Protein AF-A0A0A6YY01-F1 (afdb_monomer)

Structure (mmCIF, N/CA/C/O backbone):
data_AF-A0A0A6YY01-F1
#
_entry.id   AF-A0A0A6YY01-F1
#
loop_
_atom_site.group_PDB
_atom_site.id
_atom_site.type_symbol
_atom_site.label_atom_id
_atom_site.label_alt_id
_atom_site.label_comp_id
_atom_site.label_asym_id
_atom_site.label_entity_id
_atom_site.label_seq_id
_atom_site.pdbx_PDB_ins_code
_atom_site.Cartn_x
_atom_site.Cartn_y
_atom_site.Cartn_z
_atom_site.occupancy
_atom_site.B_iso_or_equiv
_atom_site.auth_seq_id
_atom_site.auth_comp_id
_atom_site.auth_asym_id
_atom_site.auth_atom_id
_atom_site.pdbx_PDB_model_num
ATOM 1 N N . MET A 1 1 ? 14.988 21.027 -34.082 1.00 39.66 1 MET A N 1
ATOM 2 C CA . MET A 1 1 ? 15.277 21.537 -32.724 1.00 39.66 1 MET A CA 1
ATOM 3 C C . MET A 1 1 ? 13.950 21.744 -32.011 1.00 39.66 1 MET A C 1
ATOM 5 O O . MET A 1 1 ? 13.289 22.741 -32.261 1.00 39.66 1 MET A O 1
ATOM 9 N N . GLY A 1 2 ? 13.481 20.738 -31.269 1.00 39.94 2 GLY A N 1
ATOM 10 C CA . GLY A 1 2 ? 12.164 20.754 -30.627 1.00 39.94 2 GLY A CA 1
ATOM 11 C C . GLY A 1 2 ? 12.288 21.072 -29.141 1.00 39.94 2 GLY A C 1
ATOM 12 O O . GLY A 1 2 ? 12.685 20.207 -28.371 1.00 39.94 2 GLY A O 1
ATOM 13 N N . ASN A 1 3 ? 11.946 22.300 -28.747 1.00 46.53 3 ASN A N 1
ATOM 14 C CA . ASN A 1 3 ? 11.810 22.690 -27.344 1.00 46.53 3 ASN A CA 1
ATOM 15 C C . ASN A 1 3 ? 10.384 22.369 -26.877 1.00 46.53 3 ASN A C 1
ATOM 17 O O . ASN A 1 3 ? 9.450 23.102 -27.199 1.00 46.53 3 ASN A O 1
ATOM 21 N N . GLY A 1 4 ?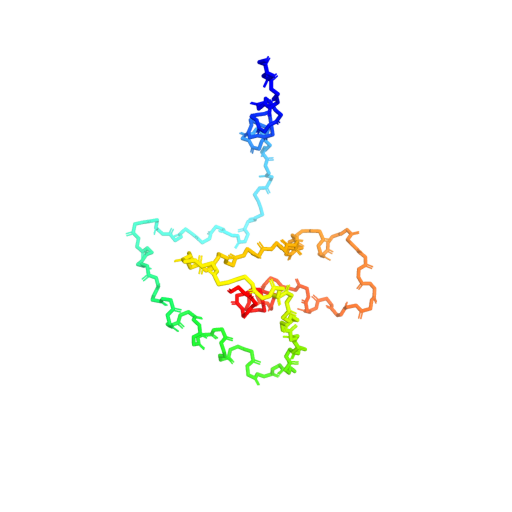 10.220 21.280 -26.124 1.00 51.22 4 GLY A N 1
ATOM 22 C CA . GLY A 1 4 ? 8.934 20.831 -25.589 1.00 51.22 4 GLY A CA 1
ATOM 23 C C . GLY A 1 4 ? 8.894 20.815 -24.059 1.00 51.22 4 GLY A C 1
ATOM 24 O O . GLY A 1 4 ? 9.627 20.071 -23.425 1.00 51.22 4 GLY A O 1
ATOM 25 N N . THR A 1 5 ? 7.989 21.632 -23.506 1.00 54.00 5 THR A N 1
ATOM 26 C CA . THR A 1 5 ? 7.202 21.399 -22.274 1.00 54.00 5 THR A CA 1
ATOM 27 C C . THR A 1 5 ? 7.935 21.158 -20.940 1.00 54.00 5 THR A C 1
ATOM 29 O O . THR A 1 5 ? 8.062 20.029 -20.485 1.00 54.00 5 THR A O 1
ATOM 32 N N . SER A 1 6 ? 8.275 22.234 -20.214 1.00 55.03 6 SER A N 1
ATOM 33 C CA . SER A 1 6 ? 8.637 22.168 -18.778 1.00 55.03 6 SER A CA 1
ATOM 34 C C . SER A 1 6 ? 8.109 23.373 -17.977 1.00 55.03 6 SER A C 1
ATOM 36 O O . SER A 1 6 ? 8.847 24.027 -17.243 1.00 55.03 6 SER A O 1
ATOM 38 N N . ARG A 1 7 ? 6.831 23.742 -18.149 1.00 55.72 7 ARG A N 1
ATOM 39 C CA . ARG A 1 7 ? 6.231 24.894 -17.432 1.00 55.72 7 ARG A CA 1
ATOM 40 C C . ARG A 1 7 ? 4.970 24.583 -16.623 1.00 55.72 7 ARG A C 1
ATOM 42 O O . ARG A 1 7 ? 4.479 25.465 -15.931 1.00 55.72 7 ARG A O 1
ATOM 49 N N . LEU A 1 8 ? 4.455 23.353 -16.672 1.00 54.53 8 LEU A N 1
ATOM 50 C CA . LEU A 1 8 ? 3.202 23.005 -15.986 1.00 54.53 8 LEU A CA 1
ATOM 51 C C . LEU A 1 8 ? 3.410 22.584 -14.520 1.00 54.53 8 LEU A C 1
ATOM 53 O O . LEU A 1 8 ? 2.532 22.815 -13.694 1.00 54.53 8 LEU A O 1
ATOM 57 N N . TYR A 1 9 ? 4.590 22.071 -14.155 1.00 53.84 9 TYR A N 1
ATOM 58 C CA . TYR A 1 9 ? 4.866 21.622 -12.783 1.00 53.84 9 TYR A CA 1
ATOM 59 C C . TYR A 1 9 ? 5.115 22.765 -11.782 1.00 53.84 9 TYR A C 1
ATOM 61 O O . TYR A 1 9 ? 4.874 22.597 -10.590 1.00 53.84 9 TYR A O 1
ATOM 69 N N . SER A 1 10 ? 5.531 23.956 -12.234 1.00 56.41 10 SER A N 1
ATOM 70 C CA . SER A 1 10 ? 5.833 25.079 -11.330 1.00 56.41 10 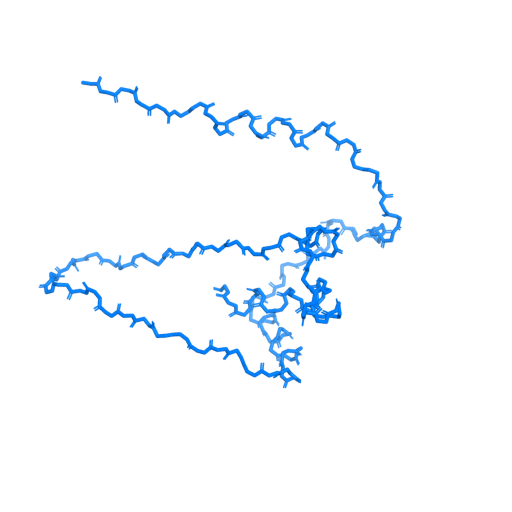SER A CA 1
ATOM 71 C C . SER A 1 10 ? 4.592 25.789 -10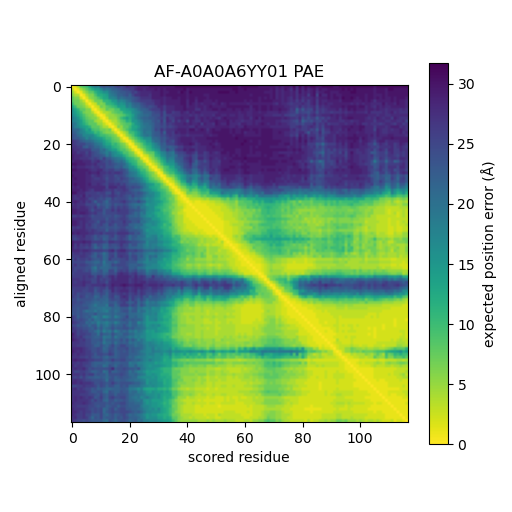.779 1.00 56.41 10 SER A C 1
ATOM 73 O O . SER A 1 10 ? 4.676 26.454 -9.749 1.00 56.41 10 SER A O 1
ATOM 75 N N . ALA A 1 11 ? 3.445 25.683 -11.458 1.00 51.81 11 ALA A N 1
ATOM 76 C CA . ALA A 1 11 ? 2.215 26.352 -11.035 1.00 51.81 11 ALA A CA 1
ATOM 77 C C . ALA A 1 11 ? 1.568 25.655 -9.827 1.00 51.81 11 ALA A C 1
ATOM 79 O O . ALA A 1 11 ? 1.124 26.334 -8.905 1.00 51.81 11 ALA A O 1
ATOM 80 N N . LEU A 1 12 ? 1.598 24.316 -9.787 1.00 51.41 12 LEU A N 1
ATOM 81 C CA . LEU A 1 12 ? 1.019 23.535 -8.688 1.00 51.41 12 LEU A CA 1
ATOM 82 C C . LEU A 1 12 ? 1.750 23.774 -7.359 1.00 51.41 12 LEU A C 1
ATOM 84 O O . LEU A 1 12 ? 1.097 23.894 -6.325 1.00 51.41 12 LEU A O 1
ATOM 88 N N . ALA A 1 13 ? 3.077 23.938 -7.398 1.00 54.28 13 ALA A N 1
ATOM 89 C CA . ALA A 1 13 ? 3.896 24.176 -6.208 1.00 54.28 13 ALA A CA 1
ATOM 90 C C . ALA A 1 13 ? 3.566 25.500 -5.491 1.00 54.28 13 ALA A C 1
ATOM 92 O O . ALA A 1 13 ? 3.684 25.583 -4.273 1.00 54.28 13 ALA A O 1
ATOM 93 N N . LYS A 1 14 ? 3.115 26.536 -6.216 1.00 45.44 14 LYS A N 1
ATOM 94 C CA . LYS A 1 14 ? 2.782 27.837 -5.608 1.00 45.44 14 LYS A CA 1
ATOM 95 C C . LYS A 1 14 ? 1.450 27.836 -4.857 1.00 45.44 14 LYS A C 1
ATOM 97 O O . LYS A 1 14 ? 1.322 28.547 -3.869 1.00 45.44 14 LYS A O 1
ATOM 102 N N . THR A 1 15 ? 0.472 27.046 -5.294 1.00 51.81 15 THR A N 1
ATOM 103 C CA . THR A 1 15 ? -0.872 27.016 -4.687 1.00 51.81 15 THR A CA 1
ATOM 104 C C . THR A 1 15 ? -0.927 26.313 -3.332 1.00 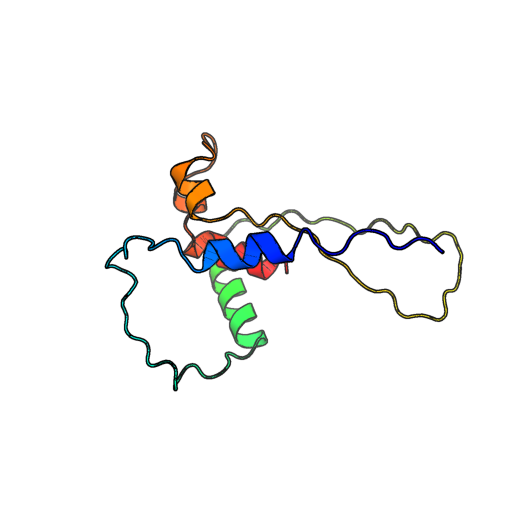51.81 15 THR A C 1
ATOM 106 O O . THR A 1 15 ? -1.768 26.660 -2.508 1.00 51.81 15 THR A O 1
ATOM 109 N N . VAL A 1 16 ? -0.018 25.371 -3.063 1.00 51.88 16 VAL A N 1
ATOM 110 C CA . VAL A 1 16 ? 0.011 24.625 -1.788 1.00 51.88 16 VAL A CA 1
ATOM 111 C C . VAL A 1 16 ? 0.457 25.496 -0.607 1.00 51.88 16 VAL A C 1
ATOM 113 O O . VAL A 1 16 ? 0.181 25.174 0.542 1.00 51.88 16 VAL A O 1
ATOM 116 N N . ASN A 1 17 ? 1.103 26.632 -0.882 1.00 47.91 17 ASN A N 1
ATOM 117 C CA . ASN A 1 17 ? 1.653 27.524 0.137 1.00 47.91 17 ASN A CA 1
ATOM 118 C C . ASN A 1 17 ? 0.650 28.565 0.669 1.00 47.91 17 ASN A C 1
ATOM 120 O O . ASN A 1 17 ? 1.022 29.378 1.514 1.00 47.91 17 ASN A O 1
ATOM 124 N N . SER A 1 18 ? -0.586 28.600 0.152 1.00 51.47 18 SER A N 1
ATOM 125 C CA . SER A 1 18 ? -1.551 29.680 0.436 1.00 51.47 18 SER A CA 1
ATOM 126 C C . SER A 1 18 ? -2.901 29.223 0.993 1.00 51.47 18 SER A C 1
ATOM 128 O O . SER A 1 18 ? -3.711 30.071 1.361 1.00 51.47 18 SER A O 1
ATOM 130 N N . SER A 1 19 ? -3.169 27.920 1.104 1.00 43.38 19 SER A N 1
ATOM 131 C CA . SER A 1 19 ? -4.374 27.437 1.783 1.00 43.38 19 SER A CA 1
ATOM 132 C C . SER A 1 19 ? -4.102 27.278 3.277 1.00 43.38 19 SER A C 1
ATOM 134 O O . SER A 1 19 ? -3.474 26.307 3.698 1.00 43.38 19 SER A O 1
ATOM 136 N N . ALA A 1 20 ? -4.584 28.230 4.076 1.00 52.47 20 ALA A N 1
ATOM 137 C CA . ALA A 1 20 ? -4.700 28.092 5.522 1.00 52.47 20 ALA A CA 1
ATOM 138 C C . ALA A 1 20 ? -5.662 26.932 5.840 1.00 52.47 20 ALA A C 1
ATOM 140 O O . ALA A 1 20 ? -6.878 27.111 5.901 1.00 52.47 20 ALA A O 1
ATOM 141 N N . ALA A 1 21 ? -5.118 25.723 5.976 1.00 45.28 21 ALA A N 1
ATOM 142 C CA . ALA A 1 21 ? -5.846 24.580 6.499 1.00 45.28 21 ALA A CA 1
ATOM 143 C C . ALA A 1 21 ? -6.109 24.831 7.989 1.00 45.28 21 ALA A C 1
ATOM 145 O O . ALA A 1 21 ? -5.175 25.043 8.765 1.00 45.28 21 ALA A O 1
ATOM 146 N N . ALA A 1 22 ? -7.387 24.861 8.367 1.00 43.91 22 ALA A N 1
ATOM 147 C CA . ALA A 1 22 ? -7.820 24.961 9.751 1.00 43.91 22 ALA A CA 1
ATOM 148 C C . ALA A 1 22 ? -7.149 23.849 10.572 1.00 43.91 22 ALA A C 1
ATOM 150 O O . ALA A 1 22 ? -7.280 22.665 10.261 1.00 43.91 22 ALA A O 1
ATOM 151 N N . GLN A 1 23 ? -6.381 24.253 11.580 1.00 38.59 23 GLN A N 1
ATOM 152 C CA . GLN A 1 23 ? -5.611 23.361 12.435 1.00 38.59 23 GLN A CA 1
ATOM 153 C C . GLN A 1 23 ? -6.577 22.509 13.268 1.00 38.59 23 GLN A C 1
ATOM 155 O O . GLN A 1 23 ? -7.284 23.025 14.132 1.00 38.59 23 GLN A O 1
ATOM 160 N N . HIS A 1 24 ? -6.619 21.205 12.992 1.00 35.75 24 HIS A N 1
ATOM 161 C CA . HIS A 1 24 ? -7.239 20.229 13.884 1.00 35.75 24 HIS A CA 1
ATOM 162 C C . HIS A 1 24 ? -6.394 20.158 15.175 1.00 35.75 24 HIS A C 1
ATOM 164 O O . HIS A 1 24 ? -5.187 19.919 15.083 1.00 35.75 24 HIS A O 1
ATOM 170 N N . PRO A 1 25 ? -6.977 20.375 16.368 1.00 41.62 25 PRO A N 1
ATOM 171 C CA . PRO A 1 25 ? -6.210 20.586 17.599 1.00 41.62 25 PRO A CA 1
ATOM 172 C C . PRO A 1 25 ? -5.534 19.333 18.188 1.00 41.62 25 PRO A C 1
ATOM 174 O O . PRO A 1 25 ? -4.785 19.467 19.149 1.00 41.62 25 PRO A O 1
ATOM 177 N N . GLU A 1 26 ? -5.730 18.134 17.630 1.00 37.75 26 GLU A N 1
ATOM 178 C CA . GLU A 1 26 ? -5.140 16.900 18.188 1.00 37.75 26 GLU A CA 1
ATOM 179 C C . GLU A 1 26 ? -3.707 16.591 17.716 1.00 37.75 26 GLU A C 1
ATOM 181 O O . GLU A 1 26 ? -3.072 15.696 18.260 1.00 37.75 26 GLU A O 1
ATOM 186 N N . TYR A 1 27 ? -3.154 17.349 16.760 1.00 43.94 27 TYR A N 1
ATOM 187 C CA . TYR A 1 27 ? -1.790 17.128 16.241 1.00 43.94 27 TYR A CA 1
ATOM 188 C C . TYR A 1 27 ? -0.718 18.071 16.808 1.00 43.94 27 TYR A C 1
ATOM 190 O O . TYR A 1 27 ? 0.448 17.969 16.433 1.00 43.94 27 TYR A O 1
ATOM 198 N N . LEU A 1 28 ? -1.068 18.976 17.727 1.00 43.69 28 LEU A N 1
ATOM 199 C CA . LEU A 1 28 ? -0.093 19.838 18.405 1.00 43.69 28 LEU A CA 1
ATOM 200 C C . LEU A 1 28 ? 0.494 19.142 19.642 1.00 43.69 28 LEU A C 1
ATOM 202 O O . LEU A 1 28 ? 0.467 19.683 20.745 1.00 43.69 28 LEU A O 1
ATOM 206 N N . VAL A 1 29 ? 1.059 17.946 19.465 1.00 42.59 29 VAL A N 1
ATOM 207 C CA . VAL A 1 29 ? 2.173 17.551 20.329 1.00 42.59 29 VAL A CA 1
ATOM 208 C C . VAL A 1 29 ? 3.380 18.270 19.751 1.00 42.59 29 VAL A C 1
ATOM 210 O O . VAL A 1 29 ? 3.858 17.939 18.670 1.00 42.59 29 VAL A O 1
ATOM 213 N N . SER A 1 30 ? 3.821 19.317 20.438 1.00 44.53 30 SER A N 1
ATOM 214 C CA . SER A 1 30 ? 5.054 20.042 20.144 1.00 44.53 30 SER A CA 1
ATOM 215 C C . SER A 1 30 ? 6.246 19.107 20.370 1.00 44.53 30 SER A C 1
ATOM 217 O O . SER A 1 30 ? 6.902 19.168 21.406 1.00 44.53 30 SER A O 1
ATOM 219 N N . THR A 1 31 ? 6.503 18.182 19.449 1.00 48.09 31 THR A N 1
ATOM 220 C CA . THR A 1 31 ? 7.765 17.447 19.434 1.00 48.09 31 THR A CA 1
ATOM 221 C C . THR A 1 31 ? 8.818 18.415 18.915 1.00 48.09 31 THR A C 1
ATOM 223 O O . THR A 1 31 ? 8.747 18.869 17.775 1.00 48.09 31 THR A O 1
ATOM 226 N N . ASP A 1 32 ? 9.733 18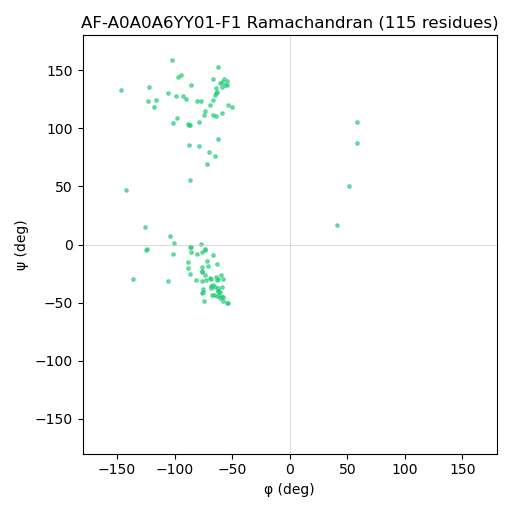.796 19.800 1.00 42.38 32 ASP A N 1
ATOM 227 C CA . ASP A 1 32 ? 10.847 19.695 19.524 1.00 42.38 32 ASP A CA 1
ATOM 228 C C . ASP A 1 32 ? 11.597 19.230 18.253 1.00 42.38 32 ASP A C 1
ATOM 230 O O . ASP A 1 32 ? 12.083 18.092 18.219 1.00 42.38 32 ASP A O 1
ATOM 234 N N . PRO A 1 33 ? 11.663 20.036 17.175 1.00 54.16 33 PRO A N 1
ATOM 235 C CA . PRO A 1 33 ? 12.230 19.603 15.897 1.00 54.16 33 PRO A CA 1
ATOM 236 C C . PRO A 1 33 ? 13.741 19.320 15.951 1.00 54.16 33 PRO A C 1
ATOM 238 O O . PRO A 1 33 ? 14.280 18.776 14.990 1.00 54.16 33 PRO A O 1
ATOM 241 N N . GLU A 1 34 ? 14.426 19.649 17.053 1.00 48.62 34 GLU A N 1
ATOM 242 C CA . GLU A 1 34 ? 15.859 19.384 17.246 1.00 48.62 34 GLU A CA 1
ATOM 243 C C . GLU A 1 34 ? 16.193 17.984 17.799 1.00 48.62 34 GLU A C 1
ATOM 245 O O . GLU A 1 34 ? 17.372 17.670 17.937 1.00 48.62 34 GLU A O 1
ATOM 250 N N . HIS A 1 35 ? 15.210 17.125 18.107 1.00 51.69 35 HIS A N 1
ATOM 251 C CA . HIS A 1 35 ? 15.466 15.821 18.756 1.00 51.69 35 HIS A CA 1
ATOM 252 C C . HIS A 1 35 ? 14.892 14.586 18.047 1.00 51.69 35 HIS A C 1
ATOM 254 O O . HIS A 1 35 ? 14.853 13.500 18.627 1.00 51.69 35 HIS A O 1
ATOM 260 N N . LEU A 1 36 ? 14.478 14.701 16.785 1.00 57.75 36 LEU A N 1
ATOM 261 C CA . LEU A 1 36 ? 14.161 13.516 15.989 1.00 57.75 36 LEU A CA 1
ATOM 262 C C . LEU A 1 36 ? 15.468 12.894 15.493 1.00 57.75 36 LEU A C 1
ATOM 264 O O . LEU A 1 36 ? 15.929 13.198 14.391 1.00 57.75 36 LEU A O 1
ATOM 268 N N . GLU A 1 37 ? 16.089 12.049 16.321 1.00 65.19 37 GLU A N 1
ATOM 269 C CA . GLU A 1 37 ? 17.163 11.192 15.825 1.00 65.19 37 GLU A CA 1
ATOM 270 C C . GLU A 1 37 ? 16.643 10.384 14.624 1.00 65.19 37 GLU A C 1
ATOM 272 O O . GLU A 1 37 ? 15.500 9.908 14.645 1.00 65.19 37 GLU A O 1
ATOM 277 N N . PRO A 1 38 ? 17.438 10.245 13.549 1.00 68.94 38 PRO A N 1
ATOM 278 C CA . PRO A 1 38 ? 17.060 9.403 12.429 1.00 68.94 38 PRO A CA 1
ATOM 279 C C . PRO A 1 38 ? 16.842 7.976 12.935 1.00 68.94 38 PRO A C 1
ATOM 281 O O . PRO A 1 38 ? 17.792 7.321 13.358 1.00 68.94 38 PRO A O 1
ATOM 284 N N . ILE A 1 39 ? 15.597 7.497 12.893 1.00 77.44 39 ILE A N 1
ATOM 285 C CA . ILE A 1 39 ? 15.291 6.101 13.209 1.00 77.44 39 ILE A CA 1
ATOM 286 C C . ILE A 1 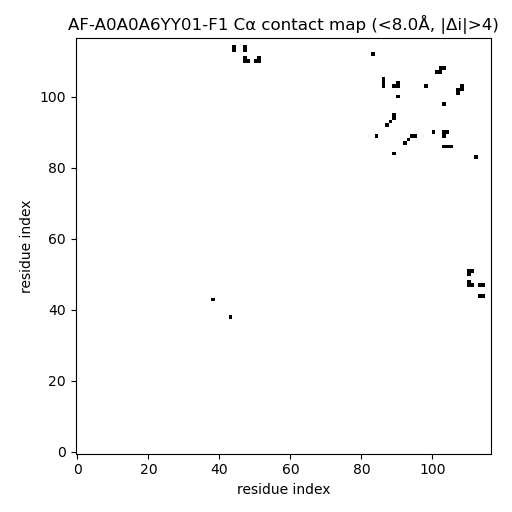39 ? 16.063 5.189 12.251 1.00 77.44 39 ILE A C 1
ATOM 288 O O . ILE A 1 39 ? 16.125 5.455 11.043 1.00 77.44 39 ILE A O 1
ATOM 292 N N . ASP A 1 40 ? 16.667 4.123 12.778 1.00 87.56 40 ASP A N 1
ATOM 293 C CA . ASP A 1 40 ? 17.347 3.152 11.931 1.00 87.56 40 ASP A CA 1
ATOM 294 C C . ASP A 1 40 ? 16.316 2.478 11.005 1.00 87.56 40 ASP A C 1
ATOM 296 O O . ASP A 1 40 ? 15.271 2.008 11.468 1.00 87.56 40 ASP A O 1
ATOM 300 N N . PRO A 1 41 ? 16.567 2.392 9.685 1.00 85.94 41 PRO A N 1
ATOM 301 C CA . PRO A 1 41 ? 15.608 1.793 8.765 1.00 85.94 41 PRO A CA 1
ATOM 302 C C . PRO A 1 41 ? 15.247 0.347 9.110 1.00 85.94 41 PRO A C 1
ATOM 304 O O . PRO A 1 41 ? 14.137 -0.084 8.807 1.00 85.94 41 PRO A O 1
ATOM 307 N N . LYS A 1 42 ? 16.157 -0.426 9.721 1.00 85.62 42 LYS A N 1
ATOM 308 C CA . LYS A 1 42 ? 15.847 -1.810 10.102 1.00 85.62 42 LYS A CA 1
ATOM 309 C C . LYS A 1 42 ? 14.948 -1.845 11.325 1.00 85.62 42 LYS A C 1
ATOM 311 O O . LYS A 1 42 ? 14.000 -2.621 11.321 1.00 85.62 42 LYS A O 1
ATOM 316 N N . GLU A 1 43 ? 15.200 -0.983 12.304 1.00 88.50 43 GLU A N 1
ATOM 317 C CA . GLU A 1 43 ? 14.338 -0.820 13.476 1.00 88.50 43 GLU A CA 1
ATOM 318 C C . GLU A 1 43 ? 12.903 -0.448 13.065 1.00 88.50 43 GLU A C 1
ATOM 320 O O . GLU A 1 43 ? 11.947 -1.098 13.487 1.00 88.50 43 GLU A O 1
ATOM 325 N N . LEU A 1 44 ? 12.746 0.498 12.131 1.00 86.44 44 LEU A N 1
ATOM 326 C CA . LEU A 1 44 ? 11.434 0.861 11.580 1.00 86.44 44 LEU A CA 1
ATOM 327 C C . LEU A 1 44 ? 10.736 -0.324 10.885 1.00 86.44 44 LEU A C 1
ATOM 329 O O . LEU A 1 44 ? 9.524 -0.512 11.017 1.00 86.44 44 LEU A O 1
ATOM 333 N N . LEU A 1 45 ? 11.483 -1.133 10.126 1.00 85.62 45 LEU A N 1
ATOM 334 C CA . LEU A 1 45 ? 10.936 -2.324 9.470 1.00 85.62 45 LEU A CA 1
ATOM 335 C C . LEU A 1 45 ? 10.540 -3.407 10.479 1.00 85.62 45 LEU A C 1
ATOM 337 O O . LEU A 1 45 ? 9.557 -4.115 10.256 1.00 85.62 45 LEU A O 1
ATOM 341 N N . GLU A 1 46 ? 11.287 -3.557 11.570 1.00 88.12 46 GLU A N 1
ATOM 342 C CA . GLU A 1 46 ? 10.957 -4.479 12.658 1.00 88.12 46 GLU A CA 1
ATOM 343 C C . GLU A 1 46 ? 9.676 -4.056 13.381 1.00 88.12 46 GLU A C 1
ATOM 345 O O . GLU A 1 46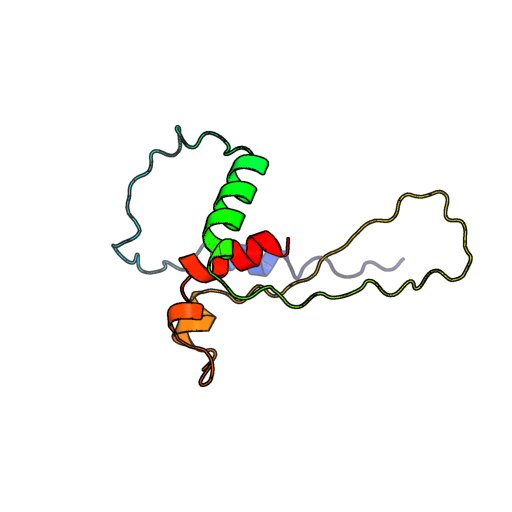 ? 8.796 -4.896 13.584 1.00 88.12 46 GLU A O 1
ATOM 350 N N . GLU A 1 47 ? 9.512 -2.761 13.665 1.00 87.12 47 GLU A N 1
ATOM 351 C CA . GLU A 1 47 ? 8.273 -2.202 14.217 1.00 87.12 47 GLU A CA 1
ATOM 352 C C . GLU A 1 47 ? 7.080 -2.488 13.293 1.00 87.12 47 GLU A C 1
ATOM 354 O O . GLU A 1 47 ? 6.060 -3.033 13.727 1.00 87.12 47 GLU A O 1
ATOM 359 N N . CYS A 1 48 ? 7.227 -2.210 11.992 1.00 87.38 48 CYS A N 1
ATOM 360 C CA . CYS A 1 48 ? 6.180 -2.488 11.009 1.00 87.38 48 CYS A CA 1
ATOM 361 C C . CYS A 1 48 ? 5.817 -3.979 10.990 1.00 87.38 48 CYS A C 1
ATOM 363 O O . CYS A 1 48 ? 4.637 -4.326 11.018 1.00 87.38 48 CYS A O 1
ATOM 365 N N . ARG A 1 49 ? 6.806 -4.883 11.002 1.00 86.94 49 ARG A N 1
ATOM 366 C CA . ARG A 1 49 ? 6.552 -6.334 11.052 1.00 86.94 49 ARG A CA 1
ATOM 367 C C . ARG A 1 49 ? 5.829 -6.753 12.326 1.00 86.94 49 ARG A C 1
ATOM 369 O O . ARG A 1 49 ? 4.945 -7.602 12.247 1.00 86.94 49 ARG A O 1
ATOM 376 N N . ALA A 1 50 ? 6.174 -6.176 13.476 1.00 89.12 50 ALA A N 1
ATOM 377 C CA . ALA A 1 50 ? 5.508 -6.474 14.741 1.00 89.12 50 ALA A CA 1
ATOM 378 C C . ALA A 1 50 ? 4.018 -6.099 14.693 1.00 89.12 50 ALA A C 1
ATOM 380 O O . ALA A 1 50 ? 3.168 -6.903 15.079 1.00 89.12 50 ALA A O 1
ATOM 381 N N . VAL A 1 51 ? 3.695 -4.926 14.139 1.00 87.06 51 VAL A N 1
ATOM 382 C CA . VAL A 1 51 ? 2.308 -4.476 13.933 1.00 87.06 51 VAL A CA 1
ATOM 383 C C . VAL A 1 51 ? 1.565 -5.404 12.964 1.00 87.06 51 VAL A C 1
ATOM 385 O O . VAL A 1 51 ? 0.432 -5.820 13.221 1.00 87.06 51 VAL A O 1
ATOM 388 N N . LEU A 1 52 ? 2.213 -5.777 11.860 1.00 85.94 52 LEU A N 1
ATOM 389 C CA . LEU A 1 52 ? 1.609 -6.572 10.791 1.00 85.94 52 LEU A CA 1
ATOM 390 C C . LEU A 1 52 ? 1.467 -8.064 11.121 1.00 85.94 52 LEU A C 1
ATOM 392 O O . LEU A 1 52 ? 0.632 -8.726 10.515 1.00 85.94 52 LEU A O 1
ATOM 396 N N . HIS A 1 53 ? 2.203 -8.605 12.098 1.00 85.69 53 HIS A N 1
ATOM 397 C CA . HIS A 1 53 ? 2.157 -10.035 12.446 1.00 85.69 53 HIS A CA 1
ATOM 398 C C . HIS A 1 53 ? 0.759 -10.515 12.879 1.00 85.69 53 HIS A C 1
ATOM 400 O O . HIS A 1 53 ? 0.420 -11.691 12.757 1.00 85.69 53 HIS A O 1
ATOM 406 N N . THR A 1 54 ? -0.073 -9.617 13.404 1.00 85.69 54 THR A N 1
ATOM 407 C CA . THR A 1 54 ? -1.455 -9.939 13.797 1.00 85.69 54 THR A CA 1
ATOM 408 C C . THR A 1 54 ? -2.432 -9.949 12.619 1.00 85.69 54 THR A C 1
ATOM 410 O O . THR A 1 54 ? -3.587 -10.346 12.780 1.00 85.69 54 THR A O 1
ATOM 413 N N . ARG A 1 55 ? -1.988 -9.514 11.436 1.00 82.94 55 ARG A N 1
ATOM 414 C CA . ARG A 1 55 ? -2.833 -9.272 10.268 1.00 82.94 55 ARG A CA 1
ATOM 415 C C . ARG A 1 55 ? -2.721 -10.400 9.237 1.00 82.94 55 ARG A C 1
ATOM 417 O O . ARG A 1 55 ? -1.737 -11.141 9.223 1.00 82.94 55 ARG A O 1
ATOM 424 N N . PRO A 1 56 ? -3.722 -10.546 8.350 1.00 84.69 56 PRO A N 1
ATOM 425 C CA . PRO A 1 56 ? -3.633 -11.477 7.236 1.00 84.69 56 PRO A CA 1
ATOM 426 C C . PRO A 1 56 ? -2.415 -11.181 6.345 1.00 84.69 56 PRO A C 1
ATOM 428 O O . PRO A 1 56 ? -2.129 -10.008 6.092 1.00 84.69 56 PRO A O 1
ATOM 431 N N . PRO A 1 57 ? -1.732 -12.214 5.819 1.00 82.56 57 PRO A N 1
ATOM 432 C CA . PRO A 1 57 ? -0.634 -12.023 4.882 1.00 82.56 57 PRO A CA 1
ATOM 433 C C . PRO A 1 57 ? -1.085 -11.258 3.636 1.00 82.56 57 PRO A C 1
ATOM 435 O O . PRO A 1 57 ? -2.159 -11.521 3.086 1.00 82.56 57 PRO A O 1
ATOM 438 N N . ARG A 1 58 ? -0.237 -10.348 3.152 1.00 84.50 58 ARG A N 1
ATOM 439 C CA . ARG A 1 58 ? -0.472 -9.651 1.884 1.00 84.50 58 ARG A CA 1
ATOM 440 C C . ARG A 1 58 ? -0.497 -10.625 0.705 1.00 84.50 58 ARG A C 1
ATOM 442 O O . ARG A 1 58 ? 0.188 -11.651 0.698 1.00 84.50 58 ARG A O 1
ATOM 449 N N . TYR A 1 59 ? -1.223 -10.250 -0.344 1.00 86.25 59 TYR A N 1
ATOM 450 C CA . TYR A 1 59 ? -1.164 -10.965 -1.614 1.00 86.25 59 TYR A CA 1
ATOM 451 C C . TYR A 1 59 ? 0.235 -10.847 -2.228 1.00 86.25 59 TYR A C 1
ATOM 453 O O . TYR A 1 59 ? 0.792 -9.754 -2.349 1.00 86.25 59 TYR A O 1
ATOM 461 N N . GLN A 1 60 ? 0.805 -11.983 -2.625 1.00 90.56 60 GLN A N 1
ATOM 462 C CA . GLN A 1 60 ? 2.094 -12.027 -3.307 1.00 90.56 60 GLN A CA 1
ATOM 463 C C . GLN A 1 60 ? 1.896 -11.822 -4.811 1.00 90.56 60 GLN A C 1
ATOM 465 O O . GLN A 1 60 ? 0.961 -12.354 -5.408 1.00 90.56 60 GLN A O 1
ATOM 470 N N . ARG A 1 61 ? 2.767 -11.007 -5.409 1.00 94.00 61 ARG A N 1
ATOM 471 C CA . ARG A 1 61 ? 2.794 -10.714 -6.844 1.00 94.00 61 ARG A CA 1
ATOM 472 C C . ARG A 1 61 ? 4.162 -11.103 -7.380 1.00 94.00 61 ARG A C 1
ATOM 474 O O . ARG A 1 61 ? 5.171 -10.743 -6.776 1.00 94.00 61 ARG A O 1
ATOM 481 N N . ASP A 1 62 ? 4.178 -11.775 -8.521 1.00 94.81 62 ASP A N 1
ATOM 482 C CA . ASP A 1 62 ? 5.413 -12.199 -9.172 1.00 94.81 62 ASP A CA 1
ATOM 483 C C . ASP A 1 62 ? 5.869 -11.184 -10.223 1.00 94.81 62 ASP A C 1
ATOM 485 O O . ASP A 1 62 ? 5.060 -10.551 -10.910 1.00 94.81 62 ASP A O 1
ATOM 489 N N . PHE A 1 63 ? 7.186 -11.040 -10.373 1.00 94.44 63 PHE A N 1
ATOM 490 C CA . PHE A 1 63 ? 7.758 -10.314 -11.501 1.00 94.44 63 PHE A CA 1
ATOM 491 C C . PHE A 1 63 ? 7.711 -11.199 -12.744 1.00 94.44 63 PHE A C 1
ATOM 493 O O . PHE A 1 63 ? 8.279 -12.289 -12.761 1.00 94.44 63 PHE A O 1
ATOM 500 N N . VAL A 1 64 ? 7.077 -10.704 -13.804 1.00 95.00 64 VAL A N 1
ATOM 501 C CA . VAL A 1 64 ? 7.141 -11.345 -15.119 1.00 95.00 64 VAL A CA 1
ATOM 502 C C . VAL A 1 64 ? 8.453 -10.940 -15.780 1.00 95.00 64 VAL A C 1
ATOM 504 O O . VAL A 1 64 ? 8.724 -9.747 -15.933 1.00 95.00 64 VAL A O 1
ATOM 507 N N . ASP A 1 65 ? 9.274 -11.919 -16.161 1.00 90.88 65 ASP A N 1
ATOM 508 C CA . ASP A 1 65 ? 10.498 -11.635 -16.905 1.00 90.88 65 ASP A CA 1
ATOM 509 C C . ASP A 1 65 ? 10.143 -11.256 -18.346 1.00 90.88 65 ASP A C 1
ATOM 511 O O . ASP A 1 65 ? 9.587 -12.052 -19.101 1.00 90.88 65 ASP A O 1
ATOM 515 N N . LEU A 1 66 ? 10.433 -10.008 -18.704 1.00 88.56 66 LEU A N 1
ATOM 516 C CA . LEU A 1 66 ? 10.193 -9.452 -20.038 1.00 88.56 66 LEU A CA 1
ATOM 517 C C . LEU A 1 66 ? 11.487 -9.337 -20.849 1.00 88.56 66 LEU A C 1
ATOM 519 O O . LEU A 1 66 ? 11.495 -8.715 -21.912 1.00 88.56 66 LEU A O 1
ATOM 523 N N . ARG A 1 67 ? 12.603 -9.876 -20.344 1.00 82.88 67 ARG A N 1
ATOM 524 C CA . ARG A 1 67 ? 13.884 -9.823 -21.044 1.00 82.88 67 ARG A CA 1
ATOM 525 C C . ARG A 1 67 ? 13.805 -10.605 -22.355 1.00 82.88 67 ARG A C 1
ATOM 527 O O . ARG A 1 67 ? 13.772 -11.826 -22.363 1.00 82.88 67 ARG A O 1
ATOM 534 N N . THR A 1 68 ? 13.850 -9.884 -23.468 1.00 66.69 68 THR A N 1
ATOM 535 C CA . THR A 1 68 ? 14.161 -10.425 -24.795 1.00 66.69 68 THR A CA 1
ATOM 536 C C . THR A 1 68 ? 15.675 -10.403 -24.987 1.00 66.69 68 THR A C 1
ATOM 538 O O . THR A 1 68 ? 16.202 -9.399 -25.458 1.00 66.69 68 THR A O 1
ATOM 541 N N . ASP A 1 69 ? 16.363 -11.450 -24.522 1.00 64.81 69 ASP A N 1
ATOM 542 C CA . ASP A 1 69 ? 17.725 -11.919 -24.868 1.00 64.81 69 ASP A CA 1
ATOM 543 C C . ASP A 1 69 ? 18.872 -10.898 -25.057 1.00 64.81 69 ASP A C 1
ATOM 545 O O . ASP A 1 69 ? 19.929 -11.225 -25.594 1.00 64.81 69 ASP A O 1
ATOM 549 N N . CYS A 1 70 ? 18.725 -9.659 -24.591 1.00 62.19 70 CYS A N 1
ATOM 550 C CA . CYS A 1 70 ? 19.736 -8.622 -24.738 1.00 62.19 70 CYS A CA 1
ATOM 551 C C . CYS A 1 70 ? 20.558 -8.524 -23.451 1.00 62.19 70 CYS A C 1
ATOM 553 O O . CYS A 1 70 ? 20.074 -8.058 -22.415 1.00 62.19 70 CYS A O 1
ATOM 555 N N . SER A 1 71 ? 21.818 -8.959 -23.510 1.00 70.06 71 SER A N 1
ATOM 556 C CA . SER A 1 71 ? 22.795 -8.775 -22.438 1.00 70.06 71 SER A CA 1
ATOM 557 C C . SER A 1 71 ? 23.191 -7.295 -22.343 1.00 70.06 71 SER A C 1
ATOM 559 O O . SER A 1 71 ? 24.223 -6.870 -22.863 1.00 70.06 71 SER A O 1
ATOM 561 N N . SER A 1 72 ? 22.339 -6.489 -21.712 1.00 72.06 72 SER A N 1
ATOM 562 C CA . SER A 1 72 ? 22.657 -5.110 -21.343 1.00 72.06 72 SER A CA 1
ATOM 563 C C . SER A 1 72 ? 23.790 -5.116 -20.313 1.00 72.06 72 SER A C 1
ATOM 565 O O . SER A 1 72 ? 23.695 -5.791 -19.290 1.00 72.06 72 SER A O 1
ATOM 567 N N . SER A 1 73 ? 24.847 -4.340 -20.560 1.00 79.69 73 SER A N 1
ATOM 568 C CA . SER A 1 73 ? 25.969 -4.151 -19.628 1.00 79.69 73 SER A CA 1
ATOM 569 C C . SER A 1 73 ? 25.618 -3.267 -18.424 1.00 79.69 73 SER A C 1
ATOM 571 O O . SER A 1 73 ? 26.442 -3.093 -17.527 1.00 79.69 73 SER A O 1
ATOM 573 N N . HIS A 1 74 ? 24.413 -2.694 -18.397 1.00 82.69 74 HIS A N 1
ATOM 574 C CA . HIS A 1 74 ? 23.961 -1.787 -17.350 1.00 82.69 74 HIS A CA 1
ATOM 575 C C . HIS A 1 74 ? 23.125 -2.508 -16.293 1.00 82.69 74 HIS A C 1
ATOM 577 O O . HIS A 1 74 ? 22.318 -3.388 -16.605 1.00 82.69 74 HIS A O 1
ATOM 583 N N . SER A 1 75 ? 23.284 -2.076 -15.040 1.00 86.31 75 SER A N 1
ATOM 584 C CA . SER A 1 75 ? 22.441 -2.515 -13.930 1.00 86.31 75 SER A CA 1
ATOM 585 C C . SER A 1 75 ? 20.993 -2.059 -14.143 1.00 86.31 75 SER A C 1
ATOM 587 O O . SER A 1 75 ? 20.768 -0.898 -14.497 1.00 86.31 75 SER A O 1
ATOM 589 N N . PRO A 1 76 ? 19.999 -2.933 -13.918 1.00 88.12 76 PRO A N 1
ATOM 590 C CA . PRO A 1 76 ? 18.598 -2.569 -14.071 1.00 88.12 76 PRO A CA 1
ATOM 591 C C . PRO A 1 76 ? 18.180 -1.542 -13.010 1.00 88.12 76 PRO A C 1
ATOM 593 O O . PRO A 1 76 ? 18.574 -1.636 -11.848 1.00 88.12 76 PRO A O 1
ATOM 596 N N . ILE A 1 77 ? 17.335 -0.589 -13.403 1.00 92.25 77 ILE A N 1
ATOM 597 C CA . ILE A 1 77 ? 16.703 0.370 -12.490 1.00 92.25 77 ILE A CA 1
ATOM 598 C C . ILE A 1 77 ? 15.290 -0.126 -12.185 1.00 92.25 77 ILE A C 1
ATOM 600 O O . ILE A 1 77 ? 14.510 -0.390 -13.101 1.00 92.25 77 ILE A O 1
ATOM 604 N N . ARG A 1 78 ? 14.946 -0.235 -10.899 1.00 93.81 78 ARG A N 1
ATOM 605 C CA . ARG A 1 78 ? 13.576 -0.523 -10.462 1.00 93.81 78 ARG A CA 1
ATOM 606 C C . ARG A 1 78 ? 12.827 0.791 -10.273 1.00 93.81 78 ARG A C 1
ATOM 608 O O . ARG A 1 78 ? 13.276 1.650 -9.523 1.00 93.81 78 ARG A O 1
ATOM 615 N N . VAL A 1 79 ? 11.683 0.923 -10.934 1.00 95.12 79 VAL A N 1
ATOM 616 C CA . VAL A 1 79 ? 10.787 2.073 -10.785 1.00 95.12 79 VAL A CA 1
ATOM 617 C C . VAL A 1 79 ? 9.475 1.578 -10.196 1.00 95.12 79 VAL A C 1
ATOM 619 O O . VAL A 1 79 ? 8.847 0.680 -10.753 1.00 95.12 79 VAL A O 1
ATOM 622 N N . MET A 1 80 ? 9.072 2.159 -9.069 1.00 95.88 80 MET A N 1
ATOM 623 C CA . MET A 1 80 ? 7.779 1.914 -8.439 1.00 95.88 80 MET A CA 1
ATOM 624 C C . MET A 1 80 ? 6.880 3.128 -8.670 1.00 95.88 80 MET A C 1
ATOM 626 O O . MET A 1 80 ? 7.285 4.261 -8.427 1.00 95.88 80 MET A O 1
ATOM 630 N N . GLN A 1 81 ? 5.655 2.885 -9.132 1.00 96.69 81 GLN A N 1
ATOM 631 C CA . GLN A 1 81 ? 4.605 3.894 -9.223 1.00 96.69 81 GLN A CA 1
ATOM 632 C C . GLN A 1 81 ? 3.404 3.389 -8.436 1.00 96.69 81 GLN A C 1
ATOM 634 O O . GLN A 1 81 ? 2.871 2.322 -8.740 1.00 96.69 81 GLN A O 1
ATOM 639 N N . TRP A 1 82 ? 2.956 4.169 -7.457 1.00 97.50 82 TRP A N 1
ATOM 640 C CA . TRP A 1 82 ? 1.832 3.787 -6.614 1.00 97.50 82 TRP A CA 1
ATOM 641 C C . TRP A 1 82 ? 1.007 5.009 -6.200 1.00 97.50 82 TRP A C 1
ATOM 643 O O . TRP A 1 82 ? 1.555 6.029 -5.790 1.00 97.50 82 TRP A O 1
ATOM 653 N N . ASN A 1 83 ? -0.320 4.921 -6.331 1.00 96.00 83 ASN A N 1
ATOM 654 C CA . ASN A 1 83 ? -1.241 5.849 -5.679 1.00 96.00 83 ASN A CA 1
ATOM 655 C C . ASN A 1 83 ? -1.570 5.286 -4.292 1.00 96.00 83 ASN A C 1
ATOM 657 O O . ASN A 1 83 ? -2.351 4.346 -4.179 1.00 96.00 83 ASN A O 1
ATOM 661 N N . ILE A 1 84 ? -0.961 5.865 -3.259 1.00 95.50 84 ILE A N 1
ATOM 662 C CA . ILE A 1 84 ? -1.033 5.368 -1.877 1.00 95.50 84 ILE A CA 1
ATOM 663 C C . ILE A 1 84 ? -2.351 5.691 -1.154 1.00 95.50 84 ILE A C 1
ATOM 665 O O . ILE A 1 84 ? -2.505 5.318 0.006 1.00 95.50 84 ILE A O 1
ATOM 669 N N . LEU A 1 85 ? -3.294 6.374 -1.818 1.00 95.69 85 LEU A N 1
ATOM 670 C CA . LEU A 1 85 ? -4.565 6.838 -1.253 1.00 95.69 85 LEU A CA 1
ATOM 671 C C . LEU A 1 85 ? -4.380 7.778 -0.043 1.00 95.69 85 LEU A C 1
ATOM 673 O O . LEU A 1 85 ? -4.096 7.359 1.083 1.00 95.69 85 LEU A O 1
ATOM 677 N N . ALA A 1 86 ? -4.607 9.074 -0.260 1.00 94.81 86 ALA A N 1
ATOM 678 C CA . ALA A 1 86 ? -4.536 10.072 0.805 1.00 94.81 86 ALA A CA 1
ATOM 679 C C . ALA A 1 86 ? -5.559 9.790 1.922 1.00 94.81 86 ALA A C 1
ATOM 681 O O . ALA A 1 86 ? -6.714 9.473 1.643 1.00 94.81 86 ALA A O 1
ATOM 682 N N . GLN A 1 87 ? -5.146 9.963 3.183 1.00 93.94 87 GLN A N 1
ATOM 683 C CA . GLN A 1 87 ? -5.969 9.661 4.365 1.00 93.94 87 GLN A CA 1
ATOM 684 C C . GLN A 1 87 ? -7.336 10.349 4.337 1.00 93.94 87 GLN A C 1
ATOM 686 O O . GLN A 1 87 ? -8.366 9.691 4.454 1.00 93.94 87 GLN A O 1
ATOM 691 N N . ALA A 1 88 ? -7.345 11.659 4.082 1.00 92.50 88 ALA A N 1
ATOM 692 C CA . ALA A 1 88 ? -8.570 12.451 4.047 1.00 92.50 88 ALA A CA 1
ATOM 693 C C . ALA A 1 88 ? -9.556 11.999 2.955 1.00 92.50 88 ALA A C 1
ATOM 695 O O . ALA A 1 88 ? -10.765 12.151 3.110 1.00 92.50 88 ALA A O 1
ATOM 696 N N . LEU A 1 89 ? -9.053 11.448 1.844 1.00 92.25 89 LEU A N 1
ATOM 697 C CA . LEU A 1 89 ? -9.913 10.925 0.782 1.00 92.25 89 LEU A CA 1
ATOM 698 C C . LEU A 1 89 ? -10.513 9.576 1.182 1.00 92.25 89 LEU A C 1
ATOM 700 O O . LEU A 1 89 ? -11.717 9.382 1.007 1.00 92.25 89 LEU A O 1
ATOM 704 N N . GLY A 1 90 ? -9.703 8.715 1.806 1.00 89.75 90 GLY A N 1
ATOM 705 C CA . GLY A 1 90 ? -10.135 7.405 2.280 1.00 89.75 90 GLY A CA 1
ATOM 706 C C . GLY A 1 90 ? -11.248 7.473 3.321 1.00 89.75 90 GLY A C 1
ATOM 707 O O . GLY A 1 90 ? -12.242 6.767 3.184 1.00 89.75 90 GLY A O 1
ATOM 708 N N . GLU A 1 91 ? -11.122 8.352 4.315 1.00 88.56 91 GLU A N 1
ATOM 709 C CA . GLU A 1 91 ? -12.137 8.506 5.367 1.00 88.56 91 GLU A CA 1
ATOM 710 C C . GLU A 1 91 ? -13.329 9.376 4.939 1.00 88.56 91 GLU A C 1
ATOM 712 O O . GLU A 1 91 ? -14.442 9.174 5.419 1.00 88.56 91 GLU A O 1
ATOM 717 N N . GLY A 1 92 ? -13.112 10.355 4.052 1.00 80.94 92 GLY A N 1
ATOM 718 C CA . GLY A 1 92 ? -14.096 11.410 3.798 1.00 80.94 92 GLY A CA 1
ATOM 719 C C . GLY A 1 92 ? -14.880 11.318 2.489 1.00 80.94 92 GLY A C 1
ATOM 720 O O . GLY A 1 92 ? -16.009 11.804 2.437 1.00 80.94 92 GLY A O 1
ATOM 721 N N . LYS A 1 93 ? -14.306 10.776 1.403 1.00 81.81 93 LYS A N 1
ATOM 722 C CA . LYS A 1 93 ? -14.862 10.988 0.049 1.00 81.81 93 LYS A CA 1
ATOM 723 C C . LYS A 1 93 ? -14.935 9.750 -0.839 1.00 81.81 93 LYS A C 1
ATOM 725 O O . LYS A 1 93 ? -15.829 9.685 -1.681 1.00 81.81 93 LYS A O 1
ATOM 730 N N . ASP A 1 94 ? -14.037 8.785 -0.677 1.00 84.19 94 ASP A N 1
ATOM 731 C CA . ASP A 1 94 ? -13.917 7.672 -1.628 1.00 84.19 94 ASP A CA 1
ATOM 732 C C . ASP A 1 94 ? -15.010 6.599 -1.489 1.00 84.19 94 ASP A C 1
ATOM 734 O O . ASP A 1 94 ? -15.135 5.738 -2.358 1.00 84.19 94 ASP A O 1
ATOM 738 N N . ASN A 1 95 ? -15.869 6.688 -0.466 1.00 87.00 95 ASN A N 1
ATOM 739 C CA . ASN A 1 95 ? -17.037 5.818 -0.279 1.00 87.00 95 ASN A CA 1
ATOM 740 C C . ASN A 1 95 ? -16.694 4.318 -0.366 1.00 87.00 95 ASN A C 1
ATOM 742 O O . ASN A 1 95 ? -17.353 3.552 -1.074 1.00 87.00 95 ASN A O 1
ATOM 746 N N . PHE A 1 96 ? -15.672 3.877 0.372 1.00 92.88 96 PHE A N 1
ATOM 747 C CA . PHE A 1 96 ? -15.286 2.466 0.458 1.00 92.88 96 PHE A CA 1
ATOM 748 C C . PHE A 1 96 ? -16.294 1.634 1.277 1.00 92.88 96 PHE A C 1
ATOM 750 O O . PHE A 1 96 ? -15.982 1.145 2.355 1.00 92.88 96 PHE A O 1
ATOM 757 N N . VAL A 1 97 ? -17.509 1.432 0.754 1.00 92.50 97 VAL A N 1
ATOM 758 C CA . VAL A 1 97 ? -18.653 0.820 1.471 1.00 92.50 97 VAL A CA 1
ATOM 759 C C . VAL A 1 97 ? -18.457 -0.638 1.909 1.00 92.50 97 VAL A C 1
ATOM 761 O O . VAL A 1 97 ? -19.209 -1.127 2.745 1.00 92.50 97 VAL A O 1
ATOM 764 N N . GLN A 1 98 ? -17.477 -1.344 1.340 1.00 94.12 98 GLN A N 1
ATOM 765 C CA . GLN A 1 98 ? -17.128 -2.721 1.723 1.00 94.12 98 GLN A CA 1
ATOM 766 C C . GLN A 1 98 ? -15.884 -2.798 2.618 1.00 94.12 98 GLN A C 1
ATOM 768 O O . GLN A 1 98 ? -15.561 -3.875 3.114 1.00 94.12 98 GLN A O 1
ATOM 773 N N . CYS A 1 99 ? -15.169 -1.687 2.806 1.00 92.56 99 CYS A N 1
ATOM 774 C CA . CYS A 1 99 ? -13.974 -1.648 3.636 1.00 92.56 99 CYS A CA 1
ATOM 775 C C . CYS A 1 99 ? -14.364 -1.249 5.066 1.00 92.56 99 CYS A C 1
ATOM 777 O O . CYS A 1 99 ? -15.019 -0.217 5.238 1.00 92.56 99 CYS A O 1
ATOM 779 N N . PRO A 1 100 ? -13.967 -2.015 6.096 1.00 92.56 100 PRO A N 1
ATOM 780 C CA . PRO A 1 100 ? -14.107 -1.577 7.479 1.00 92.56 100 PRO A CA 1
ATOM 781 C C . PRO A 1 100 ? -13.395 -0.238 7.699 1.00 92.56 100 PRO A C 1
ATOM 783 O O . PRO A 1 100 ? -12.268 -0.046 7.238 1.00 92.56 100 PRO A O 1
ATOM 786 N N . VAL A 1 101 ? -14.024 0.684 8.428 1.00 90.31 101 VAL A N 1
ATOM 787 C CA . VAL A 1 101 ? -13.453 2.019 8.686 1.00 90.31 101 VAL A CA 1
ATOM 788 C C . VAL A 1 101 ? -12.163 1.940 9.503 1.00 90.31 101 VAL A C 1
ATOM 790 O O . VAL A 1 101 ? -11.267 2.762 9.345 1.00 90.31 101 VAL A O 1
ATOM 793 N N . GLU A 1 102 ? -12.020 0.900 10.322 1.00 89.81 102 GLU A N 1
ATOM 794 C CA . GLU A 1 102 ? -10.816 0.611 11.092 1.00 89.81 102 GLU A CA 1
ATOM 795 C C . GLU A 1 102 ? -9.621 0.354 10.174 1.00 89.81 102 GLU A C 1
ATOM 797 O O . GLU A 1 102 ? -8.532 0.837 10.459 1.00 89.81 102 GLU A O 1
ATOM 802 N N . ALA A 1 103 ? -9.831 -0.317 9.036 1.00 89.88 103 ALA A N 1
ATOM 803 C CA . ALA A 1 103 ? -8.780 -0.582 8.054 1.00 89.88 103 ALA A CA 1
ATOM 804 C C . ALA A 1 103 ? -8.359 0.676 7.273 1.00 89.88 103 ALA A C 1
ATOM 806 O O . ALA A 1 103 ? -7.324 0.668 6.603 1.00 89.88 103 ALA A O 1
ATOM 807 N N . LEU A 1 104 ? -9.145 1.756 7.345 1.00 92.56 104 LEU A N 1
ATOM 808 C CA . LEU A 1 104 ? -8.820 3.036 6.720 1.00 92.56 104 LEU A CA 1
ATOM 809 C C . LEU A 1 104 ? -7.996 3.950 7.626 1.00 92.56 104 LEU A C 1
ATOM 811 O O . LEU A 1 104 ? -7.385 4.881 7.101 1.00 92.56 104 LEU A O 1
ATOM 815 N N . LYS A 1 105 ? -7.921 3.671 8.935 1.00 91.75 105 LYS A N 1
ATOM 816 C CA . LYS A 1 105 ? -7.128 4.450 9.896 1.00 91.75 105 LYS A CA 1
ATOM 817 C C . LYS A 1 105 ? -5.672 4.557 9.462 1.00 91.75 105 LYS A C 1
ATOM 819 O O . LYS A 1 105 ? -5.079 3.598 8.961 1.00 91.75 105 LYS A O 1
ATOM 824 N N . TRP A 1 106 ? -5.082 5.727 9.669 1.00 92.38 106 TRP A N 1
ATOM 825 C CA . TRP A 1 106 ? -3.717 5.995 9.230 1.00 92.38 106 TRP A CA 1
ATOM 826 C C . TRP A 1 106 ? -2.701 5.071 9.904 1.00 92.38 106 TRP A C 1
ATOM 828 O O . TRP A 1 106 ? -1.805 4.552 9.241 1.00 92.38 106 TRP A O 1
ATOM 838 N N . GLU A 1 107 ? -2.881 4.810 11.196 1.00 88.56 107 GLU A N 1
ATOM 839 C CA . GLU A 1 107 ? -2.034 3.926 11.999 1.00 88.56 107 GLU A CA 1
ATOM 840 C C . GLU A 1 107 ? -2.011 2.508 11.411 1.00 88.56 107 GLU A C 1
ATOM 842 O O . GLU A 1 107 ? -0.965 1.856 11.351 1.00 88.56 107 GLU A O 1
ATOM 847 N N . GLU A 1 108 ? -3.153 2.062 10.881 1.00 86.56 108 GLU A N 1
ATOM 848 C CA . GLU A 1 108 ? -3.274 0.766 10.230 1.00 86.56 108 GLU A CA 1
ATOM 849 C C . GLU A 1 108 ? -2.608 0.774 8.850 1.00 86.56 108 GLU A C 1
ATOM 851 O O . GLU A 1 108 ? -1.796 -0.105 8.540 1.00 86.56 108 GLU A O 1
ATOM 856 N N . ARG A 1 109 ? -2.900 1.782 8.021 1.00 92.50 109 ARG A N 1
ATOM 857 C CA . ARG A 1 109 ? -2.416 1.837 6.635 1.00 92.50 109 ARG A CA 1
ATOM 858 C C . ARG A 1 109 ? -0.928 2.152 6.515 1.00 92.50 109 ARG A C 1
ATOM 860 O O . ARG A 1 109 ? -0.297 1.653 5.588 1.00 92.50 109 ARG A O 1
ATOM 867 N N . LYS A 1 110 ? -0.345 2.919 7.441 1.00 92.88 110 LYS A N 1
ATOM 868 C CA . LYS A 1 110 ? 1.075 3.313 7.414 1.00 92.88 110 LYS A CA 1
ATOM 869 C C . LYS A 1 110 ? 1.999 2.098 7.306 1.00 92.88 110 LYS A C 1
ATOM 871 O O . LYS A 1 110 ? 2.855 2.071 6.427 1.00 92.88 110 LYS A O 1
ATOM 876 N N . CYS A 1 111 ? 1.806 1.088 8.155 1.00 90.12 111 CYS A N 1
ATOM 877 C CA . CYS A 1 111 ? 2.659 -0.105 8.151 1.00 90.12 111 CYS A CA 1
ATOM 878 C C . CYS A 1 111 ? 2.488 -0.930 6.866 1.00 90.12 111 CYS A C 1
ATOM 880 O O . CYS A 1 111 ? 3.468 -1.453 6.352 1.00 90.12 111 CYS A O 1
ATOM 882 N N . LEU A 1 112 ? 1.273 -0.987 6.304 1.00 90.56 112 LEU A N 1
ATOM 883 C CA . LEU A 1 112 ? 1.004 -1.670 5.030 1.00 90.56 112 LEU A CA 1
ATOM 884 C C . LEU A 1 112 ? 1.657 -0.953 3.841 1.00 90.56 112 LEU A C 1
ATOM 886 O O . LEU A 1 112 ? 2.144 -1.596 2.919 1.00 90.56 112 LEU A O 1
ATOM 890 N N . ILE A 1 113 ? 1.681 0.382 3.865 1.00 92.56 113 ILE A N 1
ATOM 891 C CA . ILE A 1 113 ? 2.363 1.185 2.845 1.00 92.56 113 ILE A CA 1
ATOM 892 C C . ILE A 1 113 ? 3.877 0.984 2.931 1.00 92.56 113 ILE A C 1
ATOM 894 O O . ILE A 1 113 ? 4.521 0.808 1.903 1.00 92.56 113 ILE A O 1
ATOM 898 N N . LEU A 1 114 ? 4.437 0.975 4.144 1.00 90.38 114 LEU A N 1
ATOM 899 C CA . LEU A 1 114 ? 5.867 0.741 4.363 1.00 90.38 114 LEU A CA 1
ATOM 900 C C . LEU A 1 114 ? 6.300 -0.691 4.029 1.00 90.38 114 LEU A C 1
ATOM 902 O O . LEU A 1 114 ? 7.440 -0.885 3.638 1.00 90.38 114 LEU A O 1
ATOM 906 N N . GLU A 1 115 ? 5.422 -1.686 4.165 1.00 87.81 115 GLU A N 1
ATOM 907 C CA . GLU A 1 115 ? 5.732 -3.067 3.769 1.00 87.81 115 GLU A CA 1
ATOM 908 C C . GLU A 1 115 ? 5.850 -3.237 2.240 1.00 87.81 115 GLU A C 1
ATOM 910 O O . GLU A 1 115 ? 6.573 -4.117 1.770 1.00 87.81 115 GLU A O 1
ATOM 915 N N . GLU A 1 116 ? 5.139 -2.418 1.461 1.00 89.94 116 GLU A N 1
ATOM 916 C CA . GLU A 1 116 ? 5.112 -2.500 -0.007 1.00 89.94 116 GLU A CA 1
ATOM 917 C C .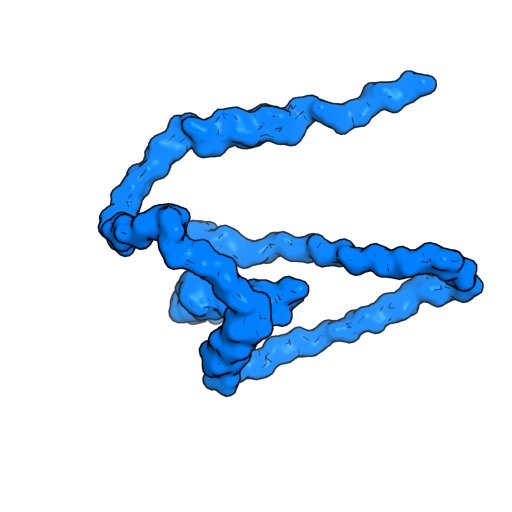 GLU A 1 116 ? 6.226 -1.671 -0.683 1.00 89.94 116 GLU A C 1
ATOM 919 O O . GLU A 1 116 ? 6.558 -1.935 -1.841 1.00 89.94 116 GLU A O 1
ATOM 924 N N . ILE A 1 117 ? 6.798 -0.684 0.021 1.00 89.00 117 ILE A N 1
ATOM 925 C CA . ILE A 1 117 ? 7.915 0.164 -0.450 1.00 89.00 117 ILE A CA 1
ATOM 926 C C . ILE A 1 117 ? 9.260 -0.511 -0.162 1.00 89.00 117 ILE A C 1
ATOM 928 O O . ILE A 1 117 ? 10.075 -0.607 -1.112 1.00 89.00 117 ILE A O 1
#

InterPro domains:
  IPR036691 Endonuclease/exonuclease/phosphatase superfamily [G3DSA:3.60.10.10] (49-117)

Mean predicted aligned error: 15.11 Å

Sequence (117 aa):
MGNGTSRLYSALAKTVNSSAAAQHPEYLVSTDPEHLE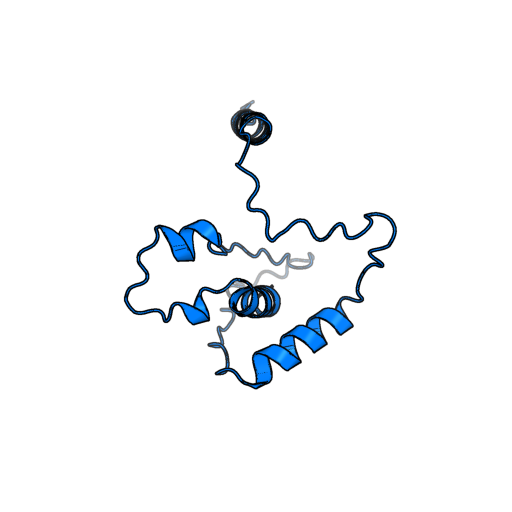PIDPKELLEECRAVLHTRPPRYQRDFVDLRTDCSSSHSPIRVMQWNILAQALGEGKDNFVQCPVEALKWEERKCLILEEI

Organism: Mus musculus (NCBI:txid10090)

Secondary structure (DSSP, 8-state):
-------SHHHHHHHTTS------GGG-----TT------HHHHHHHHHHHHTTSPPPPP-PPP----S---SSPPPP--------HHHHHHTS--TTS-GGGGSHHHHHHHHHHH-

Radius of gyration: 20.66 Å; Cα contacts (8 Å, |Δi|>4): 29; chains: 1; bounding box: 45×42×53 Å

pLDDT: mean 75.34, std 19.54, range [35.75, 97.5]

Foldseek 3Di:
DDDDDDDPVVVVVVVVVPDPDDDDPPPPPCPPPVPPDPDDPVNVLVVLCVLCVVDDDDDDDDDDDPDPPDPDPDDDDDDDDDDLDDLCCLQPPVPPVVDDVVCSDPVNSVSVVVVVD

Solvent-accessible surface area (backbone atoms only — not comparable to full-atom values): 8395 Å² total; per-residue (Å²): 139,85,90,76,88,89,70,74,73,66,59,62,64,60,58,72,78,70,65,85,71,81,78,67,83,86,71,74,69,84,71,63,86,92,68,72,70,83,74,55,72,65,59,56,50,49,53,33,47,62,68,48,69,83,49,82,82,78,88,86,81,82,86,78,88,78,81,76,89,67,87,68,94,64,84,86,83,88,84,87,86,80,88,84,69,59,60,71,43,58,78,70,66,67,71,57,86,88,56,60,70,72,68,59,35,64,82,57,40,51,42,57,52,62,74,75,107